Protein 6XXO (pdb70)

Foldseek 3Di:
DWAWAKDWADEAEAQAKTKMKIFIDPDDAPKKKKWKWWAAVPGDIWTAKMAIPPGAIDGPDDDDVDQWDWGADVVRNMIMIIGGNDDQRVWTWMKMFMDRDGDDDTDPVRTDGIHPTGTHGYDYDDD

Sequence (127 aa):
QVQLQESGGGSSSVVQAGGSLRLSCARSGWPYSTYSMNWFRQQAPGKEREEAVAGISSTMMSSGIIIFAESKAGQFTISQDNNAKNTVVYLQMMNNLKKPEDTAIYYCCAARRDYYSSLSSSSSSDDDFDYWGQGTTQVTVSSSSAAA

Structure (mmCIF, N/CA/C/O backbone):
data_6XXO
#
_entry.id   6XXO
#
_cell.length_a   55.945
_cell.length_b   68.857
_cell.length_c   75.647
_cell.angle_alpha   90.00
_cell.angle_beta   90.00
_cell.angle_gamma   90.00
#
_symmetry.space_group_name_H-M   'I 2 2 2'
#
loop_
_entity.id
_entity.type
_entity.pdbx_description
1 polymer NB_8
2 water water
#
loop_
_atom_site.group_PDB
_atom_site.id
_atom_site.type_symbol
_atom_site.label_atom_id
_atom_site.label_alt_id
_atom_site.label_comp_id
_atom_site.label_asym_id
_atom_site.label_entity_id
_atom_site.label_seq_id
_atom_site.pdbx_PDB_ins_code
_atom_site.Cartn_x
_atom_site.Cartn_y
_atom_site.Cartn_z
_atom_site.occupancy
_atom_site.B_iso_or_equiv
_atom_site.auth_seq_id
_atom_site.auth_comp_id
_atom_site.auth_asym_id
_atom_site.auth_atom_id
_atom_site.pdbx_PDB_model_num
ATOM 1 N N . GLN A 1 1 ? -5.936 -12.894 15.390 1.00 29.83 1 GLN A N 1
ATOM 2 C CA . GLN A 1 1 ? -6.442 -12.510 14.077 1.00 23.37 1 GLN A CA 1
ATOM 3 C C . GLN A 1 1 ? -6.897 -13.735 13.284 1.00 15.83 1 GLN A C 1
ATOM 4 O O . GLN A 1 1 ? -6.223 -14.767 13.291 1.00 19.74 1 GLN A O 1
ATOM 10 N N . VAL A 1 2 ? -8.041 -13.622 12.607 1.00 16.58 2 VAL A N 1
ATOM 11 C CA . VAL A 1 2 ? -8.526 -14.697 11.750 1.00 14.62 2 VAL A CA 1
ATOM 12 C C . VAL A 1 2 ? -7.737 -14.684 10.455 1.00 16.28 2 VAL A C 1
ATOM 13 O O . VAL A 1 2 ? -7.520 -13.626 9.856 1.00 19.48 2 VAL A O 1
ATOM 17 N N . GLN A 1 3 ? -7.328 -15.864 10.004 1.00 15.30 3 GLN A N 1
ATOM 18 C CA . GLN A 1 3 ? -6.720 -16.028 8.693 1.00 16.53 3 GLN A CA 1
ATOM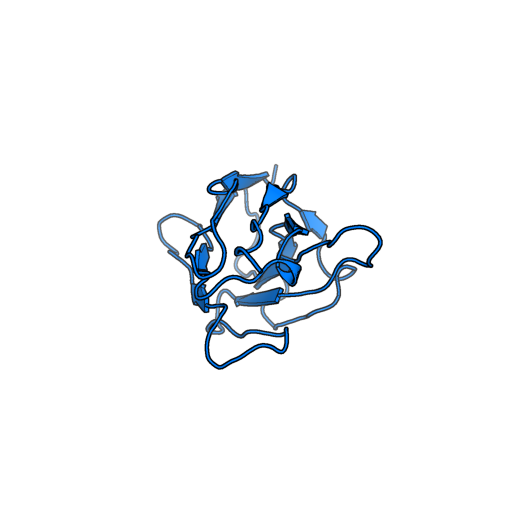 19 C C . GLN A 1 3 ? -7.381 -17.192 7.969 1.00 14.02 3 GLN A C 1
ATOM 20 O O . GLN A 1 3 ? -7.619 -18.250 8.560 1.00 13.47 3 GLN A O 1
ATOM 26 N N . LEU A 1 4 ? -7.695 -16.981 6.689 1.00 12.80 4 LEU A N 1
ATOM 27 C CA . LEU A 1 4 ? -8.206 -18.014 5.796 1.00 11.95 4 LEU A CA 1
ATOM 28 C C . LEU A 1 4 ? -7.206 -18.173 4.660 1.00 14.02 4 LEU A C 1
ATOM 29 O O . LEU A 1 4 ? -7.116 -17.306 3.782 1.00 19.31 4 LEU A O 1
ATOM 34 N N . GLN A 1 5 ? -6.441 -19.258 4.685 1.00 12.05 5 GLN A N 1
ATOM 35 C CA . GLN A 1 5 ? -5.322 -19.458 3.769 1.00 12.04 5 GLN A CA 1
ATOM 36 C C . GLN A 1 5 ? -5.721 -20.457 2.689 1.00 11.65 5 GLN A C 1
ATOM 37 O O . GLN A 1 5 ? -5.946 -21.640 2.982 1.00 11.36 5 GLN A O 1
ATOM 43 N N . GLU A 1 6 ? -5.766 -19.999 1.442 1.00 12.39 6 GLU A N 1
ATOM 44 C CA . GLU A 1 6 ? -6.168 -20.853 0.333 1.00 12.24 6 GLU A CA 1
ATOM 45 C C . GLU A 1 6 ? -4.962 -21.467 -0.354 1.00 13.47 6 GLU A C 1
ATOM 46 O O . GLU A 1 6 ? -3.874 -20.886 -0.382 1.00 14.93 6 GLU A O 1
ATOM 52 N N . SER A 1 7 ? -5.174 -22.646 -0.932 1.00 13.07 7 SER A N 1
ATOM 53 C CA . SER A 1 7 ? -4.144 -23.286 -1.739 1.00 14.36 7 SER A CA 1
ATOM 54 C C . SER A 1 7 ? -4.816 -24.229 -2.725 1.00 13.95 7 SER A C 1
ATOM 55 O O . SER A 1 7 ? -5.993 -24.577 -2.578 1.00 12.62 7 SER A O 1
ATOM 58 N N . GLY A 1 8 ? -4.065 -24.620 -3.748 1.00 11.45 8 GLY A N 1
ATOM 59 C CA . GLY A 1 8 ? -4.524 -25.606 -4.703 1.00 12.76 8 GLY A CA 1
ATOM 60 C C . GLY A 1 8 ? -4.996 -25.091 -6.043 1.00 18.80 8 GLY A C 1
ATOM 61 O O . GLY A 1 8 ? -5.461 -25.896 -6.857 1.00 21.17 8 GLY A O 1
ATOM 62 N N . GLY A 1 9 ? -4.900 -23.797 -6.311 1.00 16.73 9 GLY A N 1
ATOM 63 C CA . GLY A 1 9 ? -5.391 -23.290 -7.578 1.00 16.94 9 GLY A CA 1
ATOM 64 C C . GLY A 1 9 ? -4.452 -23.547 -8.742 1.00 18.08 9 GLY A C 1
ATOM 65 O O . GLY A 1 9 ? -3.402 -24.183 -8.625 1.00 23.32 9 GLY A O 1
ATOM 66 N N . GLY A 1 10 ? -4.844 -23.025 -9.893 1.00 15.03 10 GLY A N 1
ATOM 67 C CA . GLY A 1 10 ? -3.971 -23.017 -11.046 1.00 15.13 10 GLY A CA 1
ATOM 68 C C . GLY A 1 10 ? -4.693 -23.434 -12.312 1.00 14.34 10 GLY A C 1
ATOM 69 O O . GLY A 1 10 ? -5.918 -23.347 -12.420 1.00 12.43 10 GLY A O 1
ATOM 70 N N . SER A 1 11 ? -3.899 -23.912 -13.267 1.00 13.71 11 SER A N 1
ATOM 71 C CA A SER A 1 11 ? -4.414 -24.268 -14.581 0.37 13.15 11 SER A CA 1
ATOM 72 C CA B SER A 1 11 ? -4.381 -24.278 -14.592 0.31 13.20 11 SER A CA 1
ATOM 73 C CA C SER A 1 11 ? -4.400 -24.274 -14.584 0.32 13.24 11 SER A CA 1
ATOM 74 C C . SER A 1 11 ? -4.863 -25.723 -14.617 1.00 14.32 11 SER A C 1
ATOM 75 O O . SER A 1 11 ? -4.296 -26.592 -13.949 1.00 21.84 11 SER A O 1
ATOM 82 N N A VAL A 1 12 ? -5.884 -25.989 -15.421 0.47 10.64 12 VAL A N 1
ATOM 83 N N B VAL A 1 12 ? -5.925 -25.961 -15.388 0.53 10.92 12 VAL A N 1
ATOM 84 C CA A VAL A 1 12 ? -6.396 -27.344 -15.571 0.47 11.79 12 VAL A CA 1
ATOM 85 C CA B VAL A 1 12 ? -6.556 -27.269 -15.559 0.53 12.57 12 VAL A CA 1
ATOM 86 C C A VAL A 1 12 ? -7.021 -27.470 -16.952 0.47 13.24 12 VAL A C 1
ATOM 87 C C B VAL A 1 12 ? -6.944 -27.411 -17.027 0.53 13.21 12 VAL A C 1
ATOM 88 O O A VAL A 1 12 ? -7.657 -26.539 -17.452 0.47 12.94 12 VAL A O 1
ATOM 89 O O B VAL A 1 12 ? -7.360 -26.435 -17.660 0.53 12.68 12 VAL A O 1
ATOM 96 N N . GLN A 1 13 ? -6.813 -28.619 -17.578 1.00 13.06 13 GLN A N 1
ATOM 97 C CA . GLN A 1 13 ? -7.355 -28.869 -18.905 1.00 15.29 13 GLN A CA 1
ATOM 98 C C . GLN A 1 13 ? -8.852 -29.133 -18.823 1.00 13.14 13 GLN A C 1
ATOM 99 O O . GLN A 1 13 ? -9.358 -29.623 -17.814 1.00 13.24 13 GLN A O 1
ATOM 105 N N . ALA A 1 14 ? -9.561 -28.830 -19.908 1.00 14.82 14 ALA A N 1
ATOM 106 C CA . ALA A 1 14 ? -10.990 -29.110 -19.952 1.00 15.36 14 ALA A CA 1
ATOM 107 C C . ALA A 1 14 ? -11.252 -30.569 -19.624 1.00 12.97 14 ALA A C 1
ATOM 108 O O . ALA A 1 14 ? -10.557 -31.467 -20.115 1.00 14.59 14 ALA A O 1
ATOM 110 N N . GLY A 1 15 ? -12.247 -30.793 -18.770 1.00 11.17 15 GLY A N 1
ATOM 111 C CA . GLY A 1 15 ? -12.581 -32.110 -18.298 1.00 10.90 15 GLY A CA 1
ATOM 112 C C . GLY A 1 15 ? -11.817 -32.542 -17.066 1.00 11.82 15 GLY A C 1
ATOM 113 O O . GLY A 1 15 ? -12.111 -33.612 -16.526 1.00 13.98 15 GLY A O 1
ATOM 114 N N . GLY A 1 16 ? -10.841 -31.753 -16.617 1.00 11.37 16 GLY A N 1
ATOM 115 C CA . GLY A 1 16 ? -9.995 -32.146 -15.512 1.00 10.07 16 GLY A CA 1
ATOM 116 C C . GLY A 1 16 ? -10.599 -31.891 -14.138 1.00 9.78 16 GLY A C 1
ATOM 117 O O . GLY A 1 16 ? -11.750 -31.477 -13.978 1.00 10.02 16 GLY A O 1
ATOM 118 N N . SER A 1 17 ? -9.781 -32.180 -13.128 1.00 9.61 17 SER A N 1
ATOM 119 C CA . SER A 1 17 ? -10.154 -32.084 -11.723 1.00 8.45 17 SER A CA 1
ATOM 120 C C . SER A 1 17 ? -9.175 -31.181 -10.984 1.00 9.15 17 SER A C 1
ATOM 121 O O . SER A 1 17 ? -8.040 -30.961 -11.425 1.00 10.56 17 SER A O 1
ATOM 124 N N . LEU A 1 18 ? -9.629 -30.667 -9.841 1.00 8.56 18 LEU A N 1
ATOM 125 C CA . LEU A 1 18 ? -8.817 -29.833 -8.966 1.00 8.07 18 LEU A CA 1
ATOM 126 C C . LEU A 1 18 ? -9.433 -29.848 -7.581 1.00 9.06 18 LEU A C 1
ATOM 127 O O . LEU A 1 18 ? -10.659 -29.835 -7.455 1.00 11.95 18 LEU A O 1
ATOM 132 N N . ARG A 1 19 ? -8.596 -29.831 -6.548 1.00 7.68 19 ARG A N 1
ATOM 133 C CA . ARG A 1 19 ? -9.097 -29.697 -5.184 1.00 7.38 19 ARG A CA 1
ATOM 134 C C . ARG A 1 19 ? -8.483 -28.470 -4.541 1.00 7.39 19 ARG A C 1
ATOM 135 O O . ARG A 1 19 ? -7.254 -28.372 -4.435 1.00 10.66 19 ARG A O 1
ATOM 143 N N . LEU A 1 20 ? -9.335 -27.556 -4.090 1.00 6.67 20 LEU A N 1
ATOM 144 C CA . LEU A 1 20 ? -8.905 -26.372 -3.356 1.00 7.32 20 LEU A CA 1
ATOM 145 C C . LEU A 1 20 ? -8.990 -26.630 -1.859 1.00 9.06 20 LEU A C 1
ATOM 146 O O . LEU A 1 20 ? -9.873 -27.354 -1.391 1.00 8.49 20 LEU A O 1
ATOM 151 N N . SER A 1 21 ? -8.062 -26.023 -1.112 1.00 8.72 21 SER A N 1
ATOM 152 C CA . SER A 1 21 ? -8.059 -26.064 0.345 1.00 8.53 21 SER A CA 1
ATOM 153 C C . SER A 1 21 ? -8.133 -24.659 0.926 1.00 7.82 21 SER A C 1
ATOM 154 O O . SER A 1 21 ? -7.619 -23.692 0.350 1.00 9.72 21 SER A O 1
ATOM 157 N N . CYS A 1 22 ? -8.777 -24.560 2.092 1.00 7.58 22 CYS A N 1
ATOM 158 C CA . CYS A 1 22 ? -8.860 -23.299 2.827 1.00 8.83 22 CYS A CA 1
ATOM 159 C C . CYS A 1 22 ? -8.657 -23.618 4.300 1.00 9.59 22 CYS A C 1
ATOM 160 O O . CYS A 1 22 ? -9.535 -24.224 4.928 1.00 8.94 22 CYS A O 1
ATOM 163 N N . ALA A 1 23 ? -7.514 -23.198 4.843 1.00 9.68 23 ALA A N 1
ATOM 164 C CA . ALA A 1 23 ? -7.152 -23.468 6.228 1.00 11.44 23 ALA A CA 1
ATOM 165 C C . ALA A 1 23 ? -7.529 -22.265 7.069 1.00 12.75 23 ALA A C 1
ATOM 166 O O . ALA A 1 23 ? -7.060 -21.149 6.812 1.00 14.27 23 ALA A O 1
ATOM 168 N N . ARG A 1 24 ? -8.360 -22.505 8.072 1.00 10.35 24 ARG A N 1
ATOM 169 C CA . ARG A 1 24 ? -8.820 -21.495 9.004 1.00 10.06 24 ARG A CA 1
ATOM 170 C C . ARG A 1 24 ? -7.912 -21.484 10.231 1.00 11.25 24 ARG A C 1
ATOM 171 O O . ARG A 1 24 ? -7.610 -22.541 10.794 1.00 16.28 24 ARG A O 1
ATOM 179 N N . SER A 1 25 ? -7.462 -20.301 10.647 1.00 10.85 25 SER A N 1
ATOM 180 C CA . SER A 1 25 ? -6.740 -20.192 11.905 1.00 11.40 25 SER A CA 1
ATOM 181 C C . SER A 1 25 ? -7.186 -18.936 12.645 1.00 13.10 25 SER A C 1
ATOM 182 O O . SER A 1 25 ? -7.749 -18.011 12.055 1.00 14.26 25 SER A O 1
ATOM 185 N N . GLY A 1 26 ? -6.949 -18.921 13.955 1.00 12.71 26 GLY A N 1
ATOM 186 C CA . GLY A 1 26 ? -7.394 -17.801 14.771 1.00 12.82 26 GLY A CA 1
ATOM 187 C C . GLY A 1 26 ? -8.895 -17.659 14.912 1.00 12.88 26 GLY A C 1
ATOM 188 O O . GLY A 1 26 ? -9.370 -16.587 15.299 1.00 14.55 26 GLY A O 1
ATOM 189 N N . TRP A 1 27 ? -9.657 -18.711 14.650 1.00 10.91 27 TRP A N 1
ATOM 190 C CA . TRP A 1 27 ? -11.114 -18.604 14.688 1.00 9.76 27 TRP A CA 1
ATOM 191 C C . TRP A 1 27 ? -11.581 -18.412 16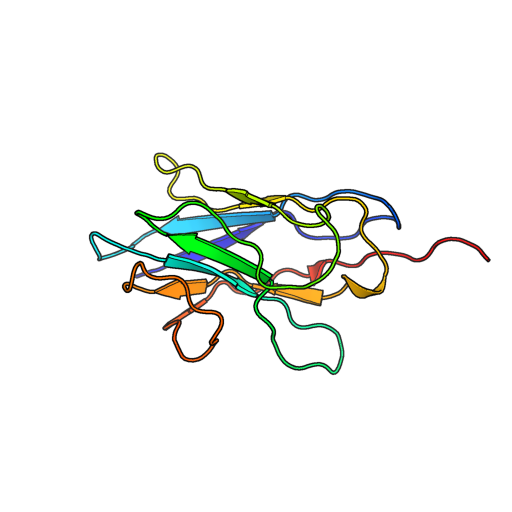.125 1.00 11.49 27 TRP A C 1
ATOM 192 O O . TRP A 1 27 ? -11.231 -19.220 16.999 1.00 13.10 27 TRP A O 1
ATOM 203 N N . PRO A 1 28 ? -12.365 -17.373 16.412 1.00 11.48 28 PRO A N 1
ATOM 204 C CA . PRO A 1 28 ? -12.703 -17.050 17.802 1.00 10.62 28 PRO A CA 1
ATOM 205 C C . PRO A 1 28 ? -14.024 -17.617 18.300 1.00 10.85 28 PRO A C 1
ATOM 206 O O . PRO A 1 28 ? -14.380 -17.374 19.460 1.00 12.16 28 PRO A O 1
ATOM 210 N N . TYR A 1 29 ? -14.751 -18.370 17.477 1.00 10.39 29 TYR A N 1
ATOM 211 C CA . TYR A 1 29 ? -16.105 -18.771 17.818 1.00 10.78 29 TYR A CA 1
ATOM 212 C C . TYR A 1 29 ? -16.243 -20.288 17.907 1.00 9.67 29 TYR A C 1
ATOM 213 O O . TYR A 1 29 ? -15.450 -21.042 17.332 1.00 12.15 29 TYR A O 1
ATOM 222 N N . SER A 1 30 ? -17.292 -20.721 18.610 1.00 11.49 30 SER A N 1
ATOM 223 C CA . SER A 1 30 ? -17.605 -22.137 18.759 1.00 11.75 30 SER A CA 1
ATOM 224 C C . SER A 1 30 ? -18.367 -22.706 17.581 1.00 12.41 30 SER A C 1
ATOM 225 O O . SER A 1 30 ? -18.598 -23.919 17.547 1.00 15.11 30 SER A O 1
ATOM 228 N N . THR A 1 31 ? -18.777 -21.861 16.641 1.00 9.37 31 THR A N 1
ATOM 229 C CA . THR A 1 31 ? -19.526 -22.268 15.461 1.00 11.75 31 THR A CA 1
ATOM 230 C C . THR A 1 31 ? -18.955 -21.563 14.245 1.00 8.44 31 THR A C 1
ATOM 231 O O . THR A 1 31 ? -18.259 -20.552 14.358 1.00 10.51 31 THR A O 1
ATOM 235 N N . TYR A 1 32 ? -19.283 -22.087 13.065 1.00 8.40 32 TYR A N 1
ATOM 236 C CA . TYR A 1 32 ? -18.992 -21.380 11.824 1.00 7.73 32 TYR A CA 1
ATOM 237 C C . TYR A 1 32 ? -19.851 -21.943 10.702 1.00 8.48 32 TYR A C 1
ATOM 238 O O . TYR A 1 32 ? -20.383 -23.052 10.786 1.00 9.22 32 TYR A O 1
ATOM 247 N N . SER A 1 33 ? -19.949 -21.165 9.632 1.00 6.89 33 SER A N 1
ATOM 248 C CA . SER A 1 33 ? -20.153 -21.730 8.310 1.00 7.40 33 SER A CA 1
ATOM 249 C C . SER A 1 33 ? -19.058 -21.183 7.414 1.00 7.74 33 SER A C 1
ATOM 250 O O . SER A 1 33 ? -18.552 -20.072 7.619 1.00 8.91 33 SER A O 1
ATOM 253 N N . MET A 1 34 ? -18.656 -21.993 6.446 1.00 8.31 34 MET A N 1
ATOM 254 C CA . MET A 1 34 ? -17.661 -21.561 5.482 1.00 7.22 34 MET A CA 1
ATOM 255 C C . MET A 1 34 ? -18.139 -21.856 4.076 1.00 7.68 34 MET A C 1
ATOM 256 O O . MET A 1 34 ? -18.779 -22.889 3.817 1.00 8.0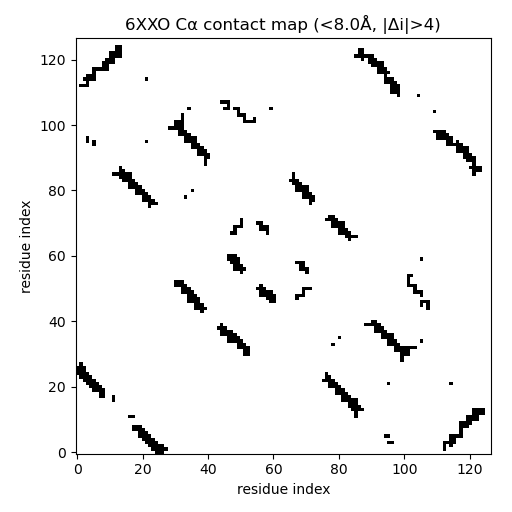6 34 MET A O 1
ATOM 261 N N . ASN A 1 35 ? -17.868 -20.905 3.187 1.00 6.86 35 ASN A N 1
ATOM 262 C CA . ASN A 1 35 ? -18.272 -20.988 1.789 1.00 6.91 35 ASN A CA 1
ATOM 263 C C . ASN A 1 35 ? -17.078 -20.944 0.853 1.00 6.70 35 ASN A C 1
ATOM 264 O O . ASN A 1 35 ? -16.032 -20.358 1.162 1.00 7.77 35 ASN A O 1
ATOM 269 N N . TRP A 1 36 ? -17.283 -21.521 -0.329 1.00 6.77 36 TRP A N 1
ATOM 270 C CA . TRP A 1 36 ? -16.517 -21.162 -1.513 1.00 7.20 36 TRP A CA 1
ATOM 271 C C . TRP A 1 36 ? -17.387 -20.274 -2.383 1.00 8.83 36 TRP A C 1
ATOM 272 O O . TRP A 1 36 ? -18.525 -20.640 -2.708 1.00 8.79 36 TRP A O 1
ATOM 283 N N . PHE A 1 37 ? -16.856 -19.110 -2.734 1.00 7.12 37 PHE A N 1
ATOM 284 C CA . PHE A 1 37 ? -17.406 -18.209 -3.730 1.00 7.04 37 PHE A CA 1
ATOM 285 C C . PHE A 1 37 ? -16.486 -18.192 -4.938 1.00 8.71 37 PHE A C 1
ATOM 286 O O . PHE A 1 37 ? -15.306 -18.539 -4.853 1.00 9.40 37 PHE A O 1
ATOM 294 N N . ARG A 1 38 ? -17.007 -17.741 -6.072 1.00 8.62 38 ARG A N 1
ATOM 295 C CA . ARG A 1 38 ? -16.129 -17.531 -7.212 1.00 10.49 38 ARG A CA 1
ATOM 296 C C . ARG A 1 38 ? -16.531 -16.258 -7.935 1.00 10.87 38 ARG A C 1
ATOM 297 O O . ARG A 1 38 ? -17.691 -15.834 -7.884 1.00 12.20 38 ARG A O 1
ATOM 305 N N . GLN A 1 39 ? -15.554 -15.639 -8.602 1.00 10.19 39 GLN A N 1
ATOM 306 C CA A GLN A 1 39 ?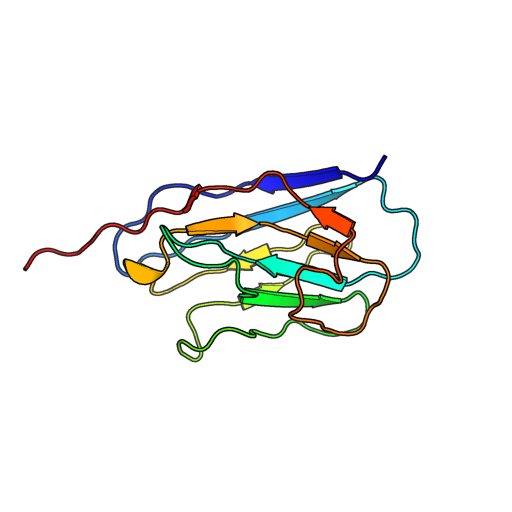 -15.795 -14.459 -9.427 0.36 13.10 39 GLN A CA 1
ATOM 307 C CA B GLN A 1 39 ? -15.803 -14.463 -9.428 0.64 12.45 39 GLN A CA 1
ATOM 308 C C . GLN A 1 39 ? -15.197 -14.725 -10.800 1.00 12.66 39 GLN A C 1
ATOM 309 O O . GLN A 1 39 ? -13.972 -14.699 -10.967 1.00 13.14 39 GLN A O 1
ATOM 320 N N . ALA A 1 40 ? -16.056 -14.991 -11.775 1.00 13.58 40 ALA A N 1
ATOM 321 C CA . ALA A 1 40 ? -15.644 -15.224 -13.145 1.00 13.92 40 ALA A CA 1
ATOM 322 C C . ALA A 1 40 ? -15.383 -13.890 -13.830 1.00 16.47 40 ALA A C 1
ATOM 323 O O . ALA A 1 40 ? -15.871 -12.849 -13.383 1.00 16.18 40 ALA A O 1
ATOM 325 N N . PRO A 1 41 ? -14.610 -13.886 -14.916 1.00 17.09 41 PRO A N 1
ATOM 326 C CA . PRO A 1 41 ? -14.266 -12.616 -15.573 1.00 17.48 41 PRO A CA 1
ATOM 327 C C . PRO A 1 41 ? -15.508 -11.836 -15.985 1.00 20.13 41 PRO A C 1
ATOM 328 O O . PRO A 1 41 ? -16.412 -12.366 -16.632 1.00 19.06 41 PRO A O 1
ATOM 332 N N . GLY A 1 42 ? -15.564 -10.575 -15.561 1.00 23.79 42 GLY A N 1
ATOM 333 C CA . GLY A 1 42 ? -16.686 -9.713 -15.882 1.00 25.84 42 GLY A CA 1
ATOM 334 C C . GLY A 1 42 ? -17.984 -10.011 -15.161 1.00 26.15 42 GLY A C 1
ATOM 335 O O . GLY A 1 42 ? -19.002 -9.384 -15.473 1.00 27.88 42 GLY A O 1
ATOM 336 N N . LYS A 1 43 ? -17.995 -10.940 -14.210 1.00 24.33 43 LYS A N 1
ATOM 337 C CA . LYS A 1 43 ? -19.220 -11.343 -13.535 1.00 27.28 43 LYS A CA 1
ATOM 338 C C . LYS A 1 43 ? -19.186 -10.978 -12.059 1.00 25.26 43 LYS A C 1
ATOM 339 O O . LYS A 1 43 ? -18.129 -10.726 -11.470 1.00 24.43 43 LYS A O 1
ATOM 345 N N . GLU A 1 44 ? -20.376 -10.960 -11.465 1.00 25.88 44 GLU A N 1
ATOM 346 C CA . GLU A 1 44 ? -20.495 -10.785 -10.028 1.00 25.90 44 GLU A CA 1
ATOM 347 C C . GLU A 1 44 ? -20.037 -12.040 -9.293 1.00 22.66 44 GLU A C 1
ATOM 348 O O . GLU A 1 44 ? -20.161 -13.163 -9.789 1.00 21.24 44 GLU A O 1
ATOM 354 N N . ARG A 1 45 ? -19.510 -11.835 -8.092 1.00 22.52 45 ARG A N 1
ATOM 355 C CA . ARG A 1 45 ? -19.169 -12.944 -7.211 1.00 21.61 45 ARG A CA 1
ATOM 356 C C . ARG A 1 45 ? -20.408 -13.778 -6.892 1.00 18.84 45 ARG A C 1
ATOM 357 O O . ARG A 1 45 ? -21.468 -13.235 -6.559 1.00 19.58 45 ARG A O 1
ATOM 365 N N . GLU A 1 46 ? -20.274 -15.104 -6.988 1.00 14.10 46 GLU A N 1
ATOM 366 C CA A GLU A 1 46 ? -21.388 -16.005 -6.736 0.56 12.94 46 GLU A CA 1
ATOM 367 C CA B GLU A 1 46 ? -21.374 -16.041 -6.784 0.44 16.80 46 GLU A CA 1
ATOM 368 C C . GLU A 1 46 ? -20.965 -17.136 -5.809 1.00 11.67 46 GLU A C 1
ATOM 369 O O . GLU A 1 46 ? -19.817 -17.597 -5.823 1.00 10.98 46 GLU A O 1
ATOM 380 N N . ALA A 1 47 ? -21.909 -17.576 -4.987 1.00 11.49 47 ALA A N 1
ATOM 381 C CA . ALA A 1 47 ? -21.647 -18.696 -4.096 1.00 10.36 47 ALA A CA 1
ATOM 382 C C . ALA A 1 47 ? -21.554 -19.995 -4.888 1.00 9.83 47 ALA A C 1
ATOM 383 O O . ALA A 1 47 ? -22.347 -20.245 -5.797 1.00 13.96 47 ALA A O 1
ATOM 385 N N . VAL A 1 48 ? -20.562 -20.811 -4.561 1.00 8.80 48 VAL A N 1
ATOM 386 C CA . VAL A 1 48 ? -20.438 -22.148 -5.127 1.00 8.74 48 VAL A CA 1
ATOM 387 C C . VAL A 1 48 ? -20.968 -23.197 -4.169 1.00 8.60 48 VAL A C 1
ATOM 388 O O . VAL A 1 48 ? -21.799 -24.024 -4.542 1.00 8.70 48 VAL A O 1
ATOM 392 N N . ALA A 1 49 ? -20.525 -23.155 -2.917 1.00 7.25 49 ALA A N 1
ATOM 393 C CA . ALA A 1 49 ? -20.809 -24.221 -1.968 1.00 6.28 49 ALA A CA 1
ATOM 394 C C . ALA A 1 49 ? -20.704 -23.678 -0.553 1.00 7.48 49 ALA A C 1
ATOM 395 O O . ALA A 1 49 ? -20.014 -22.682 -0.306 1.00 8.53 49 ALA A O 1
ATOM 397 N N . GLY A 1 50 ? -21.370 -24.358 0.378 1.00 6.61 50 GLY A N 1
ATOM 398 C CA . GLY A 1 50 ? -21.310 -23.982 1.781 1.00 7.52 50 GLY A CA 1
ATOM 399 C C . GLY A 1 50 ? -21.340 -25.202 2.682 1.00 7.36 50 GLY A C 1
ATOM 400 O O . GLY A 1 50 ? -21.863 -26.257 2.322 1.00 7.80 50 GLY A O 1
ATOM 401 N N . ILE A 1 51 ? -20.760 -25.044 3.869 1.00 7.32 51 ILE A N 1
ATOM 402 C CA . ILE A 1 51 ? -20.706 -26.119 4.857 1.00 7.26 51 ILE A CA 1
ATOM 403 C C . ILE A 1 51 ? -20.666 -25.460 6.222 1.00 7.73 51 ILE A C 1
ATOM 404 O O . ILE A 1 51 ? -20.293 -24.299 6.357 1.00 9.30 51 ILE A O 1
ATOM 409 N N . SER A 1 52 ? -21.078 -26.183 7.256 1.00 7.63 52 SER A N 1
ATOM 410 C CA . SER A 1 52 ? -21.017 -25.536 8.557 1.00 9.11 52 SER A CA 1
ATOM 411 C C . SER A 1 52 ? -20.503 -26.490 9.625 1.00 8.47 52 SER A C 1
ATOM 412 O O . SER A 1 52 ? -20.216 -27.668 9.379 1.00 9.50 52 SER A O 1
ATOM 415 N N . SER A 1 53 ? -20.346 -25.934 10.824 1.00 11.02 53 SER A N 1
ATOM 416 C CA . SER A 1 53 ? -19.888 -26.730 11.949 1.00 12.44 53 SER A CA 1
ATOM 417 C C . SER A 1 53 ? -20.923 -27.765 12.384 1.00 13.96 53 SER A C 1
ATOM 418 O O . SER A 1 53 ? -20.571 -28.698 13.109 1.00 15.47 53 SER A O 1
ATOM 421 N N . THR A 1 54 ? -22.182 -27.637 11.948 1.00 13.79 54 THR A N 1
ATOM 422 C CA . THR A 1 54 ? -23.195 -28.648 12.229 1.00 15.32 54 THR A CA 1
ATOM 423 C C . THR A 1 54 ? -23.895 -29.205 10.998 1.00 15.28 54 THR A C 1
ATOM 424 O O . THR A 1 54 ? -24.590 -30.221 11.122 1.00 19.68 54 THR A O 1
ATOM 428 N N . MET A 1 55 ? -23.752 -28.583 9.833 1.00 15.19 55 MET A N 1
ATOM 429 C CA A MET A 1 55 ? -24.440 -29.014 8.625 0.75 13.65 55 MET A CA 1
ATOM 430 C CA B MET A 1 55 ? -24.439 -29.001 8.619 0.25 14.33 55 MET A CA 1
ATOM 431 C C . MET A 1 55 ? -23.436 -29.517 7.599 1.00 13.25 55 MET A C 1
ATOM 432 O O . MET A 1 55 ? -22.375 -28.909 7.398 1.00 15.10 55 MET A O 1
ATOM 441 N N . SER A 1 56 ? -23.789 -30.609 6.928 1.00 14.20 56 SER A N 1
ATOM 442 C CA A SER A 1 56 ? -22.950 -31.174 5.885 0.44 14.44 56 SER A CA 1
ATOM 443 C CA B SER A 1 56 ? -22.913 -31.147 5.904 0.56 14.20 56 SER A CA 1
ATOM 444 C C . SER A 1 56 ? -22.961 -30.268 4.651 1.00 15.12 56 SER A C 1
ATOM 445 O O . SER A 1 56 ? -23.800 -29.383 4.505 1.00 12.39 56 SER A O 1
ATOM 450 N N . GLY A 1 57 ? -22.034 -30.528 3.730 1.00 13.30 57 GLY A N 1
ATOM 451 C CA . GLY A 1 57 ? -21.850 -29.628 2.601 1.00 12.19 57 GLY A CA 1
ATOM 452 C C . GLY A 1 57 ? -22.979 -29.659 1.585 1.00 14.58 57 GLY A C 1
ATOM 453 O O . GLY A 1 57 ? -23.590 -30.701 1.313 1.00 18.69 57 GLY A O 1
ATOM 454 N N . ILE A 1 58 ? -23.241 -28.473 1.007 1.00 11.71 58 ILE A N 1
ATOM 455 C CA A ILE A 1 58 ? -24.219 -28.331 -0.063 0.52 12.15 58 ILE A CA 1
ATOM 456 C CA B ILE A 1 58 ? -24.262 -28.240 -0.013 0.48 13.23 58 ILE A CA 1
ATOM 457 C C . ILE A 1 58 ? -23.643 -27.449 -1.162 1.00 11.82 58 ILE A C 1
ATOM 458 O O . ILE A 1 58 ? -22.773 -26.601 -0.940 1.00 10.96 58 ILE A O 1
ATOM 467 N N . ILE A 1 59 ? -24.133 -27.676 -2.378 1.00 12.76 59 ILE A N 1
ATOM 468 C CA . ILE A 1 59 ? -23.707 -26.951 -3.572 1.00 12.98 59 ILE A CA 1
ATOM 469 C C . ILE A 1 59 ? -24.820 -25.978 -3.945 1.00 12.91 59 ILE A C 1
ATOM 470 O O . ILE A 1 59 ? -25.966 -26.391 -4.146 1.00 13.63 59 ILE A O 1
ATOM 475 N N . PHE A 1 60 ? -24.488 -24.687 -4.028 1.00 12.21 60 PHE A N 1
ATOM 476 C CA . PHE A 1 60 ? -25.468 -23.682 -4.441 1.00 12.35 60 PHE A CA 1
ATOM 477 C C . PHE A 1 60 ? -25.569 -23.584 -5.957 1.00 13.76 60 PHE A C 1
ATOM 478 O O . PHE A 1 60 ? -26.657 -23.357 -6.497 1.00 14.56 60 PHE A O 1
ATOM 486 N N . ALA A 1 61 ? -24.441 -23.721 -6.645 1.00 14.28 61 ALA A N 1
ATOM 487 C CA . ALA A 1 61 ? -24.360 -23.418 -8.069 1.00 15.82 61 ALA A CA 1
ATOM 488 C C . ALA A 1 61 ? -24.931 -24.557 -8.900 1.00 17.42 61 ALA A C 1
ATOM 489 O O . ALA A 1 61 ? -24.610 -25.726 -8.675 1.00 17.59 61 ALA A O 1
ATOM 491 N N . GLU A 1 62 ? 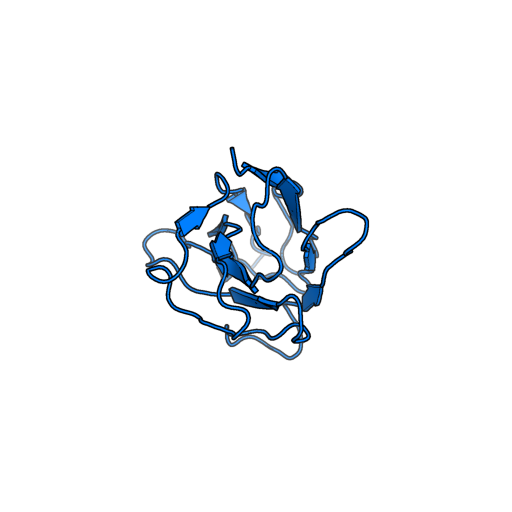-25.754 -24.222 -9.888 1.00 18.81 62 GLU A N 1
ATOM 492 C CA . GLU A 1 62 ? -26.213 -25.253 -10.802 1.00 20.72 62 GLU A CA 1
ATOM 493 C C . GLU A 1 62 ? -25.063 -25.709 -11.698 1.00 27.85 62 GLU A C 1
ATOM 494 O O . GLU A 1 62 ? -24.208 -24.913 -12.100 1.00 29.72 62 GLU A O 1
ATOM 500 N N . SER A 1 63 ? -25.031 -27.009 -11.975 1.00 31.61 63 SER A N 1
ATOM 501 C CA . SER A 1 63 ? -24.035 -27.613 -12.850 1.00 47.31 63 SER A CA 1
ATOM 502 C C . SER A 1 63 ? -24.507 -29.017 -13.194 1.00 59.86 63 SER A C 1
ATOM 503 O O . SER A 1 63 ? -25.435 -29.183 -13.992 1.00 66.78 63 SER A O 1
ATOM 506 N N . 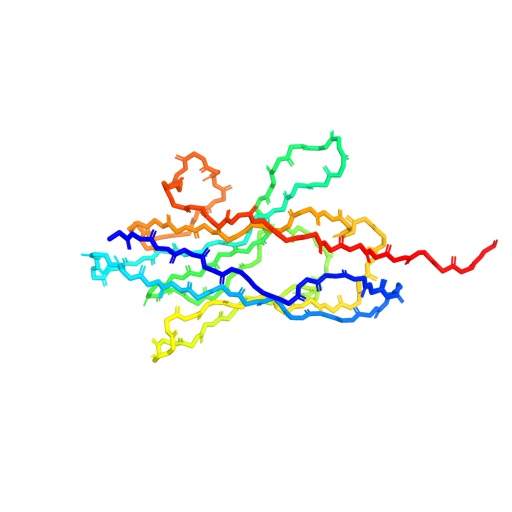LYS A 1 64 ? -23.878 -30.023 -12.598 1.00 59.41 64 LYS A N 1
ATOM 507 C CA . LYS A 1 64 ? -24.425 -31.376 -12.544 1.00 62.33 64 LYS A CA 1
ATOM 508 C C . LYS A 1 64 ? -24.123 -31.921 -11.150 1.00 65.47 64 LYS A C 1
ATOM 509 O O . LYS A 1 64 ? -23.774 -31.163 -10.239 1.00 70.78 64 LYS A O 1
ATOM 515 N N . ALA A 1 65 ? -24.224 -33.248 -10.990 1.00 65.30 65 ALA A N 1
ATOM 516 C CA . ALA A 1 65 ? -24.332 -33.885 -9.672 1.00 64.11 65 ALA A CA 1
ATOM 517 C C . ALA A 1 65 ? -23.425 -33.303 -8.573 1.00 62.54 65 ALA A C 1
ATOM 518 O O . ALA A 1 65 ? -23.922 -32.926 -7.505 1.00 63.69 65 ALA A O 1
ATOM 520 N N . GLY A 1 66 ? -22.106 -33.201 -8.786 1.00 58.25 66 GLY A N 1
ATOM 521 C CA . GLY A 1 66 ? -21.383 -33.532 -10.002 1.00 50.12 66 GLY A CA 1
ATOM 522 C C . GLY A 1 66 ? -20.055 -32.803 -10.077 1.00 39.09 66 GLY A C 1
ATOM 523 O O . GLY A 1 66 ? -19.013 -33.348 -9.712 1.00 43.45 66 GLY A O 1
ATOM 524 N N . GLN A 1 67 ? -20.096 -31.551 -10.539 1.00 35.92 67 GLN A N 1
ATOM 525 C CA . GLN A 1 67 ? -18.861 -30.803 -10.736 1.00 25.03 67 GLN A CA 1
ATOM 526 C C . GLN A 1 67 ? -18.212 -30.407 -9.414 1.00 21.56 67 GLN A C 1
ATOM 527 O O . GLN A 1 67 ? -16.983 -30.337 -9.339 1.00 21.67 67 GLN A O 1
ATOM 533 N N . PHE A 1 68 ? -19.001 -30.139 -8.371 1.00 12.64 68 PHE A N 1
ATOM 534 C CA . PHE A 1 68 ? -18.467 -29.616 -7.113 1.00 10.21 68 PHE A CA 1
ATOM 535 C C . PHE A 1 68 ? -18.877 -30.456 -5.907 1.00 10.72 68 PHE A C 1
ATOM 536 O O . PHE A 1 68 ? -20.018 -30.916 -5.811 1.00 14.34 68 PHE A O 1
ATOM 544 N N . THR A 1 69 ? -17.940 -30.617 -4.971 1.00 10.44 69 THR A N 1
ATOM 545 C CA . THR A 1 69 ? -18.178 -31.207 -3.659 1.00 8.78 69 THR A CA 1
ATOM 546 C C . THR A 1 69 ? -17.443 -30.363 -2.633 1.00 7.34 69 THR A C 1
ATOM 547 O O . THR A 1 69 ? -16.280 -30.006 -2.843 1.00 10.46 69 THR A O 1
ATOM 551 N N . ILE A 1 70 ? -18.105 -30.031 -1.532 1.00 7.38 70 ILE A N 1
ATOM 552 C CA . ILE A 1 70 ? -17.451 -29.330 -0.433 1.00 7.22 70 ILE A CA 1
ATOM 553 C C . ILE A 1 70 ? -17.359 -30.284 0.757 1.00 8.02 70 ILE A C 1
ATOM 554 O O . ILE A 1 70 ? -18.289 -31.056 1.033 1.00 11.01 70 ILE A O 1
ATOM 559 N N . SER A 1 71 ? -16.198 -30.290 1.408 1.00 7.04 71 SER A N 1
ATOM 560 C CA . SER A 1 71 ? -15.959 -31.160 2.553 1.00 6.82 71 SER A CA 1
ATOM 561 C C . SER A 1 71 ? -15.095 -30.418 3.554 1.00 6.87 71 SER A C 1
ATOM 562 O O . SER A 1 71 ? -14.602 -29.314 3.292 1.00 7.63 71 SER A O 1
ATOM 565 N N . GLN A 1 72 ? -14.899 -31.028 4.720 1.00 6.18 72 GLN A N 1
ATOM 566 C CA . GLN A 1 72 ? -14.010 -30.389 5.682 1.00 6.38 72 GLN A CA 1
ATOM 567 C C . GLN A 1 72 ? -13.288 -31.436 6.507 1.00 7.18 72 GLN A C 1
ATOM 568 O O . GLN A 1 72 ? -13.715 -32.587 6.616 1.00 7.90 72 GLN A O 1
ATOM 574 N N . ASP A 1 73 ? -12.157 -31.014 7.068 1.00 7.88 73 ASP A N 1
ATOM 575 C CA . ASP A 1 73 ? -11.400 -31.804 8.031 1.00 7.97 73 ASP A CA 1
ATOM 576 C C . ASP A 1 73 ? -11.336 -30.973 9.303 1.00 8.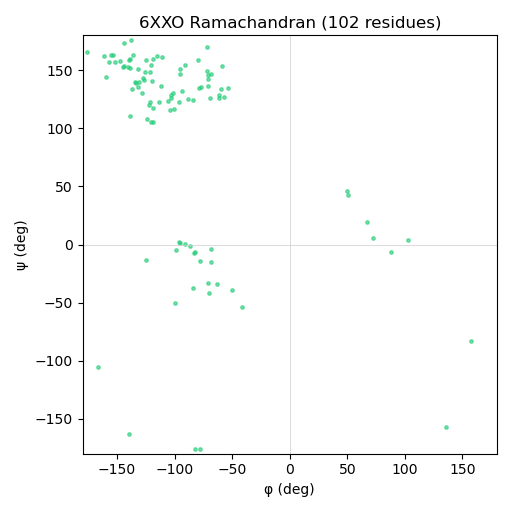30 73 ASP A C 1
ATOM 577 O O . ASP A 1 73 ? -10.602 -29.975 9.362 1.00 10.12 73 ASP A O 1
ATOM 582 N N . ASN A 1 74 ? -12.123 -31.378 10.314 1.00 9.11 74 ASN A N 1
ATOM 583 C CA A ASN A 1 74 ? -12.254 -30.566 11.520 0.47 9.98 74 ASN A CA 1
ATOM 584 C CA B ASN A 1 74 ? -12.259 -30.568 11.522 0.53 10.02 74 ASN A CA 1
ATOM 585 C C . ASN A 1 74 ? -10.946 -30.483 12.296 1.00 10.40 74 ASN A C 1
ATOM 586 O O . ASN A 1 74 ? -10.611 -29.424 12.831 1.00 11.05 74 ASN A O 1
ATOM 595 N N . ALA A 1 75 ? -10.197 -31.587 12.384 1.00 8.99 75 ALA A N 1
ATOM 596 C CA . ALA A 1 75 ? -8.943 -31.562 13.132 1.00 9.63 75 ALA A CA 1
ATOM 597 C C . ALA A 1 75 ? -7.928 -30.603 12.523 1.00 10.44 75 ALA A C 1
ATOM 598 O O . ALA A 1 75 ? -7.136 -29.998 13.257 1.00 13.36 75 ALA A O 1
ATOM 600 N N . LYS A 1 76 ? -7.926 -30.467 11.196 1.00 10.24 76 LYS A N 1
ATOM 601 C CA . LYS A 1 76 ? -7.044 -29.554 10.481 1.00 8.97 76 LYS A CA 1
ATOM 602 C C . LYS A 1 76 ? -7.664 -28.176 10.275 1.00 11.47 76 LYS A C 1
ATOM 603 O O . LYS A 1 76 ? -7.022 -27.315 9.662 1.00 12.70 76 LYS A O 1
ATOM 609 N N . ASN A 1 77 ? -8.888 -27.956 10.765 1.00 10.53 77 ASN A N 1
ATOM 610 C CA . ASN A 1 77 ? -9.586 -26.676 10.611 1.00 9.93 77 ASN A CA 1
ATOM 611 C C . ASN A 1 77 ? -9.583 -26.218 9.154 1.00 8.89 77 ASN A C 1
ATOM 612 O O . ASN A 1 77 ? -9.365 -25.049 8.852 1.00 9.42 77 ASN A O 1
ATOM 617 N N . THR A 1 78 ? -9.830 -27.149 8.238 1.00 8.74 78 THR A N 1
ATOM 618 C CA . THR A 1 78 ? -9.702 -26.877 6.815 1.00 9.51 78 THR A CA 1
ATOM 619 C C . THR A 1 78 ? -10.978 -27.280 6.091 1.00 8.06 78 THR A C 1
ATOM 620 O O . THR A 1 78 ? -11.625 -28.276 6.445 1.00 8.92 78 THR A O 1
ATOM 624 N N . VAL A 1 79 ? -11.348 -26.490 5.089 1.00 6.41 79 VAL A N 1
ATOM 625 C CA A VAL A 1 79 ? -12.476 -26.778 4.218 0.40 6.83 79 VAL A CA 1
ATOM 626 C CA B VAL A 1 79 ? -12.466 -26.827 4.222 0.60 7.09 79 VAL A CA 1
ATOM 627 C C . VAL A 1 79 ? -11.918 -26.952 2.811 1.00 6.64 79 VAL A C 1
ATOM 628 O O . VAL A 1 79 ? -10.887 -26.357 2.467 1.00 9.38 79 VAL A O 1
ATOM 635 N N . TYR A 1 80 ? -12.599 -27.766 2.000 1.00 6.45 80 TYR A N 1
ATOM 636 C CA . TYR A 1 80 ? -12.116 -28.150 0.679 1.00 7.42 80 TYR A CA 1
ATOM 637 C C . TYR A 1 80 ? -13.202 -27.989 -0.366 1.00 7.44 80 TYR A C 1
ATOM 638 O O . TYR A 1 80 ? -14.396 -28.127 -0.079 1.00 7.31 80 TYR A O 1
ATOM 647 N N . LEU A 1 81 ? -12.768 -27.724 -1.593 1.00 6.28 81 LEU A N 1
ATOM 648 C CA . LEU A 1 81 ? -13.651 -27.755 -2.754 1.00 7.45 81 LEU A CA 1
ATOM 649 C C . LEU A 1 81 ? -13.056 -28.723 -3.764 1.00 6.30 81 LEU A C 1
ATOM 650 O O . LEU A 1 81 ? -12.039 -28.424 -4.401 1.00 7.72 81 LEU A O 1
ATOM 655 N N . GLN A 1 82 ? -13.687 -29.882 -3.912 1.00 6.01 82 GLN A N 1
ATOM 656 C CA . GLN A 1 82 ? -13.296 -30.839 -4.942 1.00 7.00 82 GLN A CA 1
ATOM 657 C C . GLN A 1 82 ? -14.056 -30.524 -6.220 1.00 7.03 82 GLN A C 1
ATOM 658 O O . GLN A 1 82 ? -15.289 -30.460 -6.218 1.00 9.12 82 GLN A O 1
ATOM 664 N N . MET A 1 83 ? -13.323 -30.334 -7.304 1.00 6.64 83 MET A N 1
ATOM 665 C CA A MET A 1 83 ? -13.932 -30.032 -8.584 0.66 8.65 83 MET A CA 1
ATOM 666 C CA B MET A 1 83 ? -13.864 -29.984 -8.612 0.34 8.73 83 MET A CA 1
ATOM 667 C C . MET A 1 83 ? -13.589 -31.124 -9.585 1.00 8.81 83 MET A C 1
ATOM 668 O O . MET A 1 83 ? -12.490 -31.690 -9.575 1.00 9.94 83 MET A O 1
ATOM 677 N N . ASN A 1 84 ? -14.575 -31.457 -10.421 1.00 8.07 84 ASN A N 1
ATOM 678 C CA . ASN A 1 84 ? -14.443 -32.512 -11.421 1.00 8.04 84 ASN A CA 1
ATOM 679 C C . ASN A 1 84 ? -15.114 -32.068 -12.705 1.00 9.14 84 ASN A C 1
ATOM 680 O O . ASN A 1 84 ? -15.979 -31.188 -12.707 1.00 10.33 84 ASN A O 1
ATOM 685 N N . ASN A 1 85 ? -14.708 -32.701 -13.807 1.00 9.08 85 ASN A N 1
ATOM 686 C CA . ASN A 1 85 ? -15.307 -32.448 -15.127 1.00 10.27 85 ASN A CA 1
ATOM 687 C C . ASN A 1 85 ? -15.375 -30.945 -15.434 1.00 11.10 85 ASN A C 1
ATOM 688 O O . ASN A 1 85 ? -16.389 -30.416 -15.901 1.00 12.38 85 ASN A O 1
ATOM 693 N N . LEU A 1 86 ? -14.267 -30.259 -15.176 1.00 9.52 86 LEU A N 1
ATOM 694 C CA . LEU A 1 86 ? -14.236 -28.809 -15.268 1.00 8.32 86 LEU A CA 1
ATOM 695 C C . LEU A 1 86 ? -14.383 -28.346 -16.713 1.00 10.90 86 LEU A C 1
ATOM 696 O O . LEU A 1 86 ? -13.930 -29.005 -17.657 1.00 11.78 86 LEU A O 1
ATOM 701 N N . LYS A 1 87 ? -15.028 -27.197 -16.874 1.00 9.40 87 LYS A N 1
ATOM 702 C CA A LYS A 1 87 ? -15.276 -26.590 -18.170 0.59 11.08 87 LYS A CA 1
ATOM 703 C CA B LYS A 1 87 ? -15.316 -26.572 -18.156 0.41 11.84 87 LYS A CA 1
ATOM 704 C C . LYS A 1 87 ? -14.684 -25.187 -18.205 1.00 10.15 87 LYS A C 1
ATOM 705 O O . LYS A 1 87 ? -14.400 -24.596 -17.159 1.00 9.05 87 LYS A O 1
ATOM 716 N N . PRO A 1 88 ? -14.454 -24.634 -19.396 1.00 9.65 88 PRO A N 1
ATOM 717 C CA . PRO A 1 88 ? -13.924 -23.262 -19.464 1.00 9.59 88 PRO A CA 1
ATOM 718 C C . PRO A 1 88 ? -14.687 -22.250 -18.617 1.00 10.29 88 PRO A C 1
ATOM 719 O O . PRO A 1 88 ? -14.058 -21.394 -17.979 1.00 9.73 88 PRO A O 1
ATOM 723 N N . GLU A 1 89 ? -16.017 -22.343 -18.559 1.00 10.11 89 GLU A N 1
ATOM 724 C CA . GLU A 1 89 ? -16.808 -21.403 -17.761 1.00 11.52 89 GLU A CA 1
ATOM 725 C C . GLU A 1 89 ? -16.618 -21.558 -16.256 1.00 10.68 89 GLU A C 1
ATOM 726 O O . GLU A 1 89 ? -17.193 -20.761 -15.502 1.00 12.34 89 GLU A O 1
ATOM 732 N N . ASP A 1 90 ? -15.851 -22.542 -15.797 1.00 8.53 90 ASP A N 1
ATOM 733 C CA . ASP A 1 90 ? -15.490 -22.631 -14.387 1.00 7.92 90 ASP A CA 1
ATOM 734 C C . ASP A 1 90 ? -14.249 -21.808 -14.065 1.00 8.81 90 ASP A C 1
ATOM 735 O O . ASP A 1 90 ? -13.826 -21.752 -12.903 1.00 9.23 90 ASP A O 1
ATOM 740 N N . THR A 1 91 ? -13.657 -21.162 -15.072 1.00 8.34 91 THR A N 1
ATOM 741 C CA . THR A 1 91 ? -12.557 -20.235 -14.838 1.00 8.73 91 THR A CA 1
ATOM 742 C C . THR A 1 91 ? -13.015 -19.069 -13.967 1.00 8.51 91 THR A C 1
ATOM 743 O O . THR A 1 91 ? -14.024 -18.426 -14.256 1.00 10.22 91 THR A O 1
ATOM 747 N N . ALA A 1 92 ? -12.278 -18.795 -12.893 1.00 8.05 92 ALA A N 1
ATOM 748 C CA . ALA A 1 92 ? -12.689 -17.756 -11.955 1.00 8.22 92 ALA A CA 1
ATOM 749 C C . ALA A 1 92 ? -11.605 -17.618 -10.899 1.00 8.38 92 ALA A C 1
ATOM 750 O O . ALA A 1 92 ? -10.746 -18.494 -10.753 1.00 9.52 92 ALA A O 1
ATOM 752 N N . ILE A 1 93 ? -11.679 -16.524 -10.141 1.00 9.15 93 ILE A N 1
ATOM 753 C CA . ILE A 1 93 ? -11.003 -16.448 -8.845 1.00 10.17 93 ILE A CA 1
ATOM 754 C C . ILE A 1 93 ? -11.911 -17.090 -7.803 1.00 9.51 93 ILE A C 1
ATOM 755 O O . ILE A 1 93 ? -13.076 -16.699 -7.654 1.00 11.07 93 ILE A O 1
ATOM 760 N N . TYR A 1 94 ? -11.389 -18.083 -7.089 1.00 8.47 94 TYR A N 1
ATOM 761 C CA . TYR A 1 94 ? -12.153 -18.793 -6.074 1.00 8.01 94 TYR A CA 1
ATOM 762 C C . TYR A 1 94 ? -11.757 -18.288 -4.697 1.00 9.34 94 TYR A C 1
ATOM 763 O O . TYR A 1 94 ? -10.564 -18.195 -4.386 1.00 11.47 94 TYR A O 1
ATOM 772 N N . TYR A 1 95 ? -12.758 -17.952 -3.887 1.00 8.76 95 TYR A N 1
ATOM 773 C CA . TYR A 1 95 ? -12.557 -17.399 -2.556 1.00 8.03 95 TYR A CA 1
ATOM 774 C C . TYR A 1 95 ? -13.173 -18.301 -1.509 1.00 8.81 95 TYR A C 1
ATOM 775 O O . TYR A 1 95 ? -14.279 -18.815 -1.685 1.00 10.13 95 TYR A O 1
ATOM 784 N N . CYS A 1 96 ? -12.488 -18.441 -0.397 1.00 8.68 96 CYS A N 1
ATOM 785 C CA A CYS A 1 96 ? -13.029 -19.019 0.813 0.55 10.10 96 CYS A CA 1
ATOM 786 C CA B CYS A 1 96 ? -13.188 -19.009 0.738 0.45 9.33 96 CYS A CA 1
ATOM 787 C C . CYS A 1 96 ? -13.539 -17.889 1.707 1.00 8.72 96 CYS A C 1
ATOM 788 O O . CYS A 1 96 ? -12.933 -16.814 1.728 1.00 10.11 96 CYS A O 1
ATOM 793 N N . ALA A 1 97 ? -14.630 -18.125 2.439 1.00 7.86 97 ALA A N 1
ATOM 794 C CA . ALA A 1 97 ? -15.187 -17.129 3.339 1.00 7.41 97 ALA A CA 1
ATOM 795 C C . ALA A 1 97 ? -15.748 -17.814 4.569 1.00 8.75 97 ALA A C 1
ATOM 796 O O . ALA A 1 97 ? -16.149 -18.979 4.519 1.00 8.38 97 ALA A O 1
ATOM 798 N N . ALA A 1 98 ? -15.763 -17.085 5.687 1.00 8.81 98 ALA A N 1
ATOM 799 C CA . ALA A 1 98 ? -16.223 -17.647 6.950 1.00 9.38 98 ALA A CA 1
ATOM 800 C C . ALA A 1 98 ? -17.084 -16.651 7.718 1.00 8.32 98 ALA A C 1
ATOM 801 O O . ALA A 1 98 ? -16.923 -15.431 7.599 1.00 10.38 98 ALA A O 1
ATOM 803 N N . ARG A 1 99 ? -17.988 -17.200 8.532 1.00 8.07 99 ARG A N 1
ATOM 804 C CA . ARG A 1 99 ? -18.840 -16.420 9.427 1.00 8.56 99 ARG A CA 1
ATOM 805 C C . ARG A 1 99 ? -19.242 -17.284 10.613 1.00 8.95 99 ARG A C 1
ATOM 806 O O . ARG A 1 99 ? -19.144 -18.511 10.571 1.00 8.30 99 ARG A O 1
ATOM 814 N N . ARG A 1 100 ? -19.710 -16.627 11.679 1.00 9.29 100 ARG A N 1
ATOM 815 C CA . ARG A 1 100 ? -20.096 -17.333 12.906 1.00 8.67 100 ARG A CA 1
ATOM 816 C C . ARG A 1 100 ? -21.368 -18.159 12.711 1.00 11.02 100 ARG A C 1
ATOM 817 O O . ARG A 1 100 ? -21.450 -19.299 13.187 1.00 10.95 100 ARG A O 1
ATOM 825 N N . ASP A 1 101 ? -22.361 -17.612 12.005 1.00 9.94 101 ASP A N 1
ATOM 826 C CA . ASP A 1 101 ? -23.665 -18.252 11.855 1.00 10.61 101 ASP A CA 1
ATOM 827 C C . ASP A 1 101 ? -23.503 -19.591 11.143 1.00 11.06 101 ASP A C 1
ATOM 828 O O . ASP A 1 101 ? -22.892 -19.656 10.075 1.00 10.85 101 ASP A O 1
ATOM 833 N N . TYR A 1 102 ? -24.016 -20.667 11.743 1.00 10.42 102 TYR A N 1
ATOM 834 C CA A TYR A 1 102 ? -23.801 -22.010 11.214 0.46 9.64 102 TYR A CA 1
ATOM 835 C CA B TYR A 1 102 ? -23.806 -22.014 11.221 0.54 9.16 102 TYR A CA 1
ATOM 836 C C . TYR A 1 102 ? -24.938 -22.502 10.318 1.00 12.91 102 TYR A C 1
ATOM 837 O O . TYR A 1 102 ? -24.944 -23.675 9.922 1.00 12.19 102 TYR A O 1
ATOM 854 N N . SER A 1 103 ? -25.892 -21.647 9.981 1.00 9.84 103 SER A N 1
ATOM 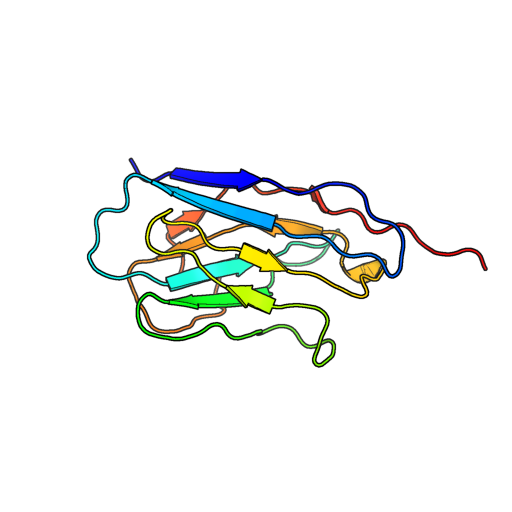855 C CA A SER A 1 103 ? -26.772 -21.962 8.868 0.73 9.97 103 SER A CA 1
ATOM 856 C CA B SER A 1 103 ? -26.776 -21.946 8.867 0.27 10.22 103 SER A CA 1
ATOM 857 C C . SER A 1 103 ? -26.023 -21.742 7.555 1.00 11.08 103 SER A C 1
ATOM 858 O O . SER A 1 103 ? -24.888 -21.266 7.532 1.00 13.89 103 SER A O 1
ATOM 863 N N . LEU A 1 104 ? -26.660 -22.098 6.444 1.00 8.43 104 LEU A N 1
ATOM 864 C CA . LEU A 1 104 ? -26.028 -21.976 5.136 1.00 8.96 104 LEU A CA 1
ATOM 865 C C . LEU A 1 104 ? -26.584 -20.766 4.401 1.00 11.03 104 LEU A C 1
ATOM 866 O O . LEU A 1 104 ? -27.802 -20.613 4.286 1.00 12.19 104 LEU A O 1
ATOM 871 N N . SER A 1 105 ? -25.685 -19.914 3.906 1.00 9.33 105 SER A N 1
ATOM 872 C CA . SER A 1 105 ? -26.047 -18.678 3.225 1.00 7.80 105 SER A CA 1
ATOM 873 C C . SER A 1 105 ? -25.242 -18.543 1.947 1.00 7.62 105 SER A C 1
ATOM 874 O O . SER A 1 105 ? -24.044 -18.828 1.929 1.00 11.02 105 SER A O 1
ATOM 877 N N . SER A 1 106 ? -25.902 -18.081 0.886 1.00 8.22 106 SER A N 1
ATOM 878 C CA . SER A 1 106 ? -25.234 -17.779 -0.370 1.00 9.24 106 SER A CA 1
ATOM 879 C C . SER A 1 106 ? -24.879 -16.302 -0.515 1.00 11.28 106 SER A C 1
ATOM 880 O O . SER A 1 106 ? -24.360 -15.897 -1.567 1.00 12.41 106 SER A O 1
ATOM 883 N N . SER A 1 107 ? -25.158 -15.486 0.498 1.00 11.39 107 SER A N 1
ATOM 884 C CA A SER A 1 107 ? -25.011 -14.037 0.401 0.53 10.67 107 SER A CA 1
ATOM 885 C CA B SER A 1 107 ? -25.004 -14.042 0.386 0.47 10.76 107 SER A CA 1
ATOM 886 C C . SER A 1 107 ? -23.601 -13.620 0.803 1.00 12.26 107 SER A C 1
ATOM 887 O O . SER A 1 107 ? -23.191 -13.835 1.950 1.00 13.12 107 SER A O 1
ATOM 892 N N . SER A 1 108 ? -22.875 -12.992 -0.126 1.00 13.54 108 SER A N 1
ATOM 893 C CA A SER A 1 108 ? -21.522 -12.518 0.166 0.47 15.70 108 SER A CA 1
ATOM 894 C CA B SER A 1 108 ? -21.521 -12.555 0.189 0.53 15.28 108 SER A CA 1
ATOM 895 C C . SER A 1 108 ? -21.504 -11.578 1.365 1.00 14.40 108 SER A C 1
ATOM 896 O O . SER A 1 108 ? -20.577 -11.615 2.188 1.00 16.09 108 SER A O 1
ATOM 901 N N . ASP A 1 109 ? -22.518 -10.708 1.485 1.00 14.98 109 ASP A N 1
ATOM 902 C CA A ASP A 1 109 ? -22.548 -9.726 2.567 0.43 17.53 109 ASP A CA 1
ATOM 903 C CA B ASP A 1 109 ? -22.463 -9.735 2.574 0.57 16.62 109 ASP A CA 1
ATOM 904 C C . ASP A 1 109 ? -22.700 -10.357 3.946 1.00 15.57 109 ASP A C 1
ATOM 905 O O . ASP A 1 109 ? -22.572 -9.649 4.954 1.00 22.16 109 ASP A O 1
ATOM 914 N N . ASP A 1 110 ? -22.990 -11.657 4.022 1.00 14.02 110 ASP A N 1
ATOM 915 C CA . ASP A 1 110 ? -23.108 -12.321 5.311 1.00 14.14 110 ASP A CA 1
ATOM 916 C C . ASP A 1 110 ? -21.763 -12.756 5.873 1.00 13.22 110 ASP A C 1
ATOM 917 O O . ASP A 1 110 ? -21.715 -13.215 7.019 1.00 14.42 110 ASP A O 1
ATOM 922 N N . PHE A 1 111 ? -20.678 -12.637 5.109 1.00 12.58 111 PHE A N 1
ATOM 923 C CA . PHE A 1 111 ? -19.383 -13.196 5.487 1.00 9.97 111 PHE A CA 1
ATOM 924 C C . PHE A 1 111 ? -18.398 -12.067 5.749 1.00 13.67 111 PHE A C 1
ATOM 925 O O . PHE A 1 111 ? -18.166 -11.225 4.874 1.00 14.65 111 PHE A O 1
ATOM 933 N N . ASP A 1 112 ? -17.827 -12.043 6.959 1.00 13.84 112 ASP A N 1
ATOM 934 C CA . ASP A 1 112 ? -16.913 -10.983 7.365 1.00 17.48 112 ASP A CA 1
ATOM 935 C C . ASP A 1 112 ? -15.447 -11.369 7.234 1.00 14.96 112 ASP A C 1
ATOM 936 O O . ASP A 1 112 ? -14.578 -10.526 7.477 1.00 21.05 112 ASP A O 1
ATOM 941 N N . TYR A 1 113 ? -15.147 -12.613 6.873 1.00 10.14 113 TYR A N 1
ATOM 942 C CA . TYR A 1 113 ? -13.777 -13.089 6.762 1.00 10.57 113 TYR A CA 1
ATOM 943 C C . TYR A 1 113 ? -13.599 -13.735 5.402 1.00 10.86 113 TYR A C 1
ATOM 944 O O . TYR A 1 113 ? -14.407 -14.587 5.009 1.00 9.42 113 TYR A O 1
ATOM 953 N N . TRP A 1 114 ? -12.542 -13.345 4.696 1.00 10.98 114 TRP A N 1
ATOM 954 C CA . TRP A 1 114 ? -12.306 -13.774 3.328 1.00 10.29 114 TRP A CA 1
ATOM 955 C C . TRP A 1 114 ? -10.857 -14.187 3.147 1.00 11.45 114 TRP A C 1
ATOM 956 O O . TRP A 1 114 ? -9.948 -13.525 3.656 1.00 15.11 114 TRP A O 1
ATOM 967 N N . GLY A 1 115 ? -10.652 -15.269 2.397 1.00 12.64 115 GLY A N 1
ATOM 968 C CA . GLY A 1 115 ? -9.342 -15.572 1.846 1.00 12.90 115 GLY A CA 1
ATOM 969 C C . GLY A 1 115 ? -8.975 -14.613 0.728 1.00 12.66 115 GLY A C 1
ATOM 970 O O . GLY A 1 115 ? -9.785 -13.812 0.263 1.00 15.15 115 GLY A O 1
ATOM 971 N N . GLN A 1 116 ? -7.713 -14.684 0.296 1.00 14.79 116 GLN A N 1
ATOM 972 C CA . GLN A 1 116 ? -7.216 -13.732 -0.699 1.00 17.50 116 GLN A CA 1
ATOM 973 C C . GLN A 1 116 ? -7.659 -14.048 -2.122 1.00 23.77 116 GLN A C 1
ATOM 974 O O . GLN A 1 116 ? -7.542 -13.182 -3.000 1.00 26.68 116 GLN A O 1
ATOM 980 N N . GLY A 1 117 ? -8.163 -15.246 -2.368 1.00 15.62 117 GLY A N 1
ATOM 981 C CA . GLY A 1 117 ? -8.596 -15.638 -3.691 1.00 15.70 117 GLY A CA 1
ATOM 982 C C . GLY A 1 117 ? -7.507 -16.389 -4.414 1.00 18.27 117 GLY A C 1
ATOM 983 O O . GLY A 1 117 ? -6.322 -16.045 -4.301 1.00 23.20 117 GLY A O 1
ATOM 984 N N A THR A 1 118 ? -7.868 -17.450 -5.129 0.74 12.87 118 THR A N 1
ATOM 985 N N B THR A 1 118 ? -7.911 -17.395 -5.180 0.26 13.55 118 THR A N 1
ATOM 986 C CA A THR A 1 118 ? -6.904 -18.152 -5.963 0.74 13.89 118 THR A CA 1
ATOM 987 C CA B THR A 1 118 ? -7.003 -18.223 -5.955 0.26 14.02 118 THR A CA 1
ATOM 988 C C A THR A 1 118 ? -7.503 -18.396 -7.339 0.74 11.35 118 THR A C 1
ATOM 989 C C B THR A 1 118 ? -7.548 -18.364 -7.366 0.26 12.06 118 THR A C 1
ATOM 990 O O A THR A 1 118 ? -8.664 -18.801 -7.474 0.74 10.91 118 THR A O 1
ATOM 991 O O B THR A 1 118 ? -8.728 -18.682 -7.549 0.26 12.46 118 THR A O 1
ATOM 998 N N . GLN A 1 119 ? -6.694 -18.134 -8.359 1.00 11.52 119 GLN A N 1
ATOM 999 C CA . GLN A 1 119 ? -7.119 -18.240 -9.746 1.00 11.39 119 GLN A CA 1
ATOM 1000 C C . GLN A 1 119 ? -7.181 -19.701 -10.169 1.00 12.43 119 GLN A C 1
ATOM 1001 O O . GLN A 1 119 ? -6.270 -20.481 -9.877 1.00 13.43 119 GLN A O 1
ATOM 1007 N N . VAL A 1 120 ? -8.278 -20.074 -10.823 1.00 9.44 120 VAL A N 1
ATOM 1008 C CA . VAL A 1 120 ? -8.427 -21.363 -11.484 1.00 9.36 120 VAL A CA 1
ATOM 1009 C C . VAL A 1 120 ? -8.734 -21.075 -12.944 1.00 10.32 120 VAL A C 1
ATOM 1010 O O . VAL A 1 120 ? -9.722 -20.396 -13.251 1.00 10.10 120 VAL A O 1
ATOM 1014 N N . THR A 1 121 ? -7.882 -21.558 -13.848 1.00 9.67 121 THR A N 1
ATOM 1015 C CA . THR A 1 121 ? -8.081 -21.339 -15.275 1.00 10.56 121 THR A CA 1
ATOM 1016 C C . THR A 1 121 ? -8.256 -22.682 -15.965 1.00 10.82 121 THR A C 1
ATOM 1017 O O . THR A 1 121 ? -7.337 -23.508 -15.956 1.00 15.08 121 THR A O 1
ATOM 1021 N N . VAL A 1 122 ? -9.426 -22.899 -16.565 1.00 9.04 122 VAL A N 1
ATOM 1022 C CA . VAL A 1 122 ? -9.730 -24.138 -17.270 1.00 9.42 122 VAL A CA 1
ATOM 1023 C C . VAL A 1 122 ? -9.558 -23.885 -18.759 1.00 9.51 122 VAL A C 1
ATOM 1024 O O . VAL A 1 122 ? -10.303 -23.088 -19.351 1.00 11.05 122 VAL A O 1
ATOM 1028 N N . SER A 1 123 ? -8.602 -24.577 -19.379 1.00 11.06 123 SER A N 1
ATOM 1029 C CA A SER A 1 123 ? -8.335 -24.374 -20.795 0.61 12.31 123 SER A CA 1
ATOM 1030 C CA B SER A 1 123 ? -8.336 -24.371 -20.794 0.39 13.01 123 SER A CA 1
ATOM 1031 C C . SER A 1 123 ? -9.385 -25.077 -21.650 1.00 13.05 123 SER A C 1
ATOM 1032 O O . SER A 1 123 ? -10.060 -26.009 -21.213 1.00 16.75 123 SER A O 1
ATOM 1037 N N . SER A 1 124 ? -9.522 -24.614 -22.883 1.00 12.43 124 SER A N 1
ATOM 1038 C CA A SER A 1 124 ? -10.516 -25.158 -23.793 0.57 13.24 124 SER A CA 1
ATOM 1039 C CA B SER A 1 124 ? -10.515 -25.151 -23.800 0.43 13.59 124 SER A CA 1
ATOM 1040 C C . SER A 1 124 ? -9.946 -26.327 -24.585 1.00 19.80 124 SER A C 1
ATOM 1041 O O . SER A 1 124 ? -8.733 -26.467 -24.754 1.00 22.48 124 SER A O 1
ATOM 1046 N N . ALA A 1 125 ? -10.849 -27.173 -25.067 1.00 25.59 125 ALA A N 1
ATOM 1047 C CA . ALA A 1 125 ? -10.494 -28.312 -25.898 1.00 31.40 125 ALA A CA 1
ATOM 1048 C C . ALA A 1 125 ? -10.534 -27.915 -27.367 1.00 30.52 125 ALA A C 1
ATOM 1049 O O . ALA A 1 125 ? -11.251 -26.991 -27.763 1.00 29.39 125 ALA A O 1
ATOM 1051 N N . ALA A 1 126 ? -9.757 -28.631 -28.175 1.00 33.62 126 ALA A N 1
ATOM 1052 C CA . ALA A 1 126 ? -9.666 -28.323 -29.596 1.00 37.14 126 ALA A CA 1
ATOM 1053 C C . ALA A 1 126 ? -11.034 -28.403 -30.266 1.00 41.14 126 ALA A C 1
ATOM 1054 O O . ALA A 1 126 ? -11.936 -29.114 -29.814 1.00 42.77 126 ALA A O 1
ATOM 1056 N N . ALA A 1 127 ? -11.180 -27.655 -31.357 1.00 39.45 127 ALA A N 1
ATOM 1057 C CA . ALA A 1 127 ? -12.412 -27.642 -32.141 1.00 43.85 127 ALA A CA 1
ATOM 1058 C C . ALA A 1 127 ? -12.165 -26.991 -33.495 1.00 52.41 127 ALA A C 1
ATOM 1059 O O . ALA A 1 127 ? -11.429 -26.010 -33.592 1.00 52.88 127 ALA A O 1
#

Solvent-accessible surface area: 6829 Å² total; per-residue (Å²): 180,20,94,14,115,19,62,37,32,30,97,20,127,35,37,21,62,35,119,0,25,0,40,14,59,49,44,84,97,116,28,20,0,0,1,1,1,41,50,16,100,88,138,147,88,104,10,0,0,0,7,1,42,100,85,95,27,68,56,65,23,144,24,164,114,30,21,5,72,10,48,51,49,99,102,144,68,13,1,20,0,62,0,49,89,0,84,57,139,5,25,1,55,0,29,1,0,0,25,147,73,107,62,43,16,61,57,37,141,67,8,119,68,79,6,181,23,27,83,0,58,6,47,83,77,111,153

B-factor: mean 17.21, std 10.98, range [3.35, 70.78]

Nearest PDB structures (foldseek):
  6xxo-assembly1_A  TM=1.008E+00  e=5.225E-25  Camelus dromedarius
  6xxp-assembly1_A  TM=1.006E+00  e=1.451E-23  Camelus dromedarius
  7zxu-assembly1_A  TM=9.512E-01  e=1.841E-16  Lama glama
  6ir1-assembly1_B  TM=9.289E-01  e=6.197E-16  Camelus bactrianus
  8oww-assembly1_B  TM=9.215E-01  e=2.443E-15  Lama glama

Secondary structure (DSSP, 8-state):
--EEEEE--EEE-TT--EEEEEEEES--SS--EEEEEEE-TTS--EEEEEEESSS--EE-S-S-SSSEEEEEETTTTEEEEEE-S--GGG-EEEEEEEES--S----GGG--EE---EEEEEPPPP-

Radius of gyration: 14.05 Å; Cα contacts (8 Å, |Δi|>4): 396; chains: 1; bounding box: 23×24×51 Å